Protein 4DP9 (pdb70)

Nearest PDB structures (foldseek):
  4dp9-assembly1_X  TM=1.010E+00  e=4.669E-21  Populus nigra
  4dp6-assembly1_X  TM=9.832E-01  e=2.148E-18  Populus nigra
  1tef-assembly2_B  TM=9.935E-01  e=8.839E-18  Spinacia oleracea
  1byo-assembly2_B  TM=9.862E-01  e=5.182E-17  Silene latifolia subsp. alba
  1byp-assembly1_A  TM=9.887E-01  e=9.344E-17  Silene latifolia subsp. alba

Solvent-accessible surface area: 5028 Å² total; per-residue (Å²): 66,88,0,46,0,0,16,128,119,40,56,61,31,4,60,52,43,127,23,68,5,59,62,52,71,116,0,24,0,76,2,17,24,41,71,60,0,0,0,11,4,48,134,129,46,26,19,113,83,31,69,20,89,172,13,22,13,49,87,144,72,73,10,97,52,133,40,68,62,45,104,12,52,1,71,72,130,26,97,2,30,3,27,0,29,77,31,83,86,75,42,0,67,10,70,0,37,2,108

Secondary structure (DSSP, 8-state):
-EEEES-TTS-S-EESSEEEE-TT-EEEEEE-SS--B--EE-TTSS-TT--GGGT---TT--B-STT-EEEEE--S-EEEEEE-GGGTTTT-EEEEEE-

Structure (mmCIF, N/CA/C/O backbone):
data_4DP9
#
_entry.id   4DP9
#
_cell.length_a   29.012
_cell.length_b   46.354
_cell.length_c   57.091
_cell.angle_alpha   90.00
_cell.angle_beta   90.00
_cell.angle_gamma   90.00
#
_symmetry.space_group_name_H-M   'P 21 21 21'
#
loop_
_entity.id
_entity.type
_entity.pdbx_description
1 polymer 'Plastocyanin A, chloroplastic'
2 non-polymer 'COPPER (II) ION'
3 water water
#
loop_
_atom_site.group_PDB
_atom_site.id
_atom_site.type_symbol
_atom_site.label_atom_id
_atom_site.label_alt_id
_atom_site.label_comp_id
_atom_site.label_asym_id
_atom_site.label_entity_id
_atom_site.label_seq_id
_atom_site.pdbx_PDB_ins_code
_atom_site.Cartn_x
_atom_site.Cartn_y
_atom_site.Cartn_z
_atom_site.occupancy
_atom_site.B_iso_or_equiv
_atom_site.auth_seq_id
_atom_site.auth_comp_id
_atom_site.auth_asym_id
_atom_site.auth_atom_id
_atom_site.pdbx_PDB_model_num
ATOM 1 N N . ILE A 1 1 ? 30.751 -3.622 1.808 1.00 9.96 1 ILE X N 1
ATOM 2 C CA . ILE A 1 1 ? 30.406 -2.394 1.093 1.00 9.46 1 ILE X CA 1
ATOM 3 C C . ILE A 1 1 ? 30.454 -1.303 2.119 1.00 8.02 1 ILE X C 1
ATOM 4 O O . ILE A 1 1 ? 29.853 -1.467 3.205 1.00 8.69 1 ILE X O 1
ATOM 9 N N . ASP A 1 2 ? 31.142 -0.198 1.774 1.00 7.77 2 ASP X N 1
ATOM 10 C CA . ASP A 1 2 ? 31.280 0.946 2.651 1.00 7.35 2 ASP X CA 1
ATOM 11 C C . ASP A 1 2 ? 30.162 1.933 2.314 1.00 6.54 2 ASP X C 1
ATOM 12 O O . ASP A 1 2 ? 29.877 2.217 1.153 1.00 7.17 2 ASP X O 1
ATOM 17 N N . VAL A 1 3 ? 29.527 2.478 3.364 1.00 5.48 3 VAL X N 1
ATOM 18 C CA . VAL A 1 3 ? 28.488 3.489 3.171 1.00 5.57 3 VAL X CA 1
ATOM 19 C C . VAL A 1 3 ? 28.843 4.693 4.029 1.00 5.80 3 VAL X C 1
ATOM 20 O O . VAL A 1 3 ? 28.987 4.540 5.259 1.00 7.34 3 VAL X O 1
ATOM 24 N N . LEU A 1 4 ? 29.004 5.860 3.404 1.00 5.34 4 LEU X N 1
ATOM 25 C CA . LEU A 1 4 ? 29.307 7.056 4.169 1.00 5.08 4 LEU X CA 1
ATOM 26 C C . LEU A 1 4 ? 28.051 7.598 4.835 1.00 4.92 4 LEU X C 1
ATOM 27 O O . LEU A 1 4 ? 26.997 7.659 4.191 1.00 5.52 4 LEU X O 1
ATOM 32 N N . LEU A 1 5 ? 28.211 8.040 6.094 1.00 5.03 5 LEU X N 1
ATOM 33 C CA . LEU A 1 5 ? 27.173 8.730 6.829 1.00 4.88 5 LEU X CA 1
ATOM 34 C C . LEU A 1 5 ? 27.516 10.218 6.731 1.00 4.94 5 LEU X C 1
ATOM 35 O O . LEU A 1 5 ? 28.389 10.725 7.433 1.00 5.02 5 LEU X O 1
ATOM 40 N N . GLY A 1 6 ? 26.761 10.887 5.855 1.00 5.21 6 GLY X N 1
ATOM 41 C CA . GLY A 1 6 ? 27.064 12.247 5.454 1.00 5.81 6 GLY X CA 1
ATOM 42 C C . GLY A 1 6 ? 27.965 12.230 4.205 1.00 5.26 6 GLY X C 1
ATOM 43 O O . GLY A 1 6 ? 28.913 11.429 4.144 1.00 6.16 6 GLY X O 1
ATOM 44 N N . ALA A 1 7 ? 27.628 13.049 3.214 1.00 5.05 7 ALA X N 1
ATOM 45 C CA . ALA A 1 7 ? 28.423 13.112 2.009 1.00 5.33 7 ALA X CA 1
ATOM 46 C C . ALA A 1 7 ? 29.625 14.012 2.197 1.00 5.21 7 ALA X C 1
ATOM 47 O O . ALA A 1 7 ? 29.691 14.815 3.138 1.00 5.74 7 ALA X O 1
ATOM 49 N N . ASP A 1 8 ? 30.562 13.922 1.247 1.00 5.23 8 ASP X N 1
ATOM 50 C CA . ASP A 1 8 ? 31.758 14.698 1.318 1.00 5.75 8 ASP X CA 1
ATOM 51 C C . ASP A 1 8 ? 31.560 16.211 1.118 1.00 6.52 8 ASP X C 1
ATOM 52 O O . ASP A 1 8 ? 32.453 16.998 1.286 1.00 8.40 8 ASP X O 1
ATOM 57 N N . ASP A 1 9 ? 30.360 16.602 0.720 1.00 5.81 9 ASP X N 1
ATOM 58 C CA . ASP A 1 9 ? 29.970 18.028 0.631 1.00 6.50 9 ASP X CA 1
ATOM 59 C C . ASP A 1 9 ? 29.117 18.449 1.830 1.00 7.50 9 ASP X C 1
ATOM 60 O O . ASP A 1 9 ? 28.597 19.578 1.822 1.00 8.77 9 ASP X O 1
ATOM 65 N N . GLY A 1 10 ? 29.022 17.599 2.867 1.00 6.58 10 GLY X N 1
ATOM 66 C CA . GLY A 1 10 ? 28.275 17.914 4.055 1.00 8.74 10 GLY X CA 1
ATOM 67 C C . GLY A 1 10 ? 26.806 17.513 3.975 1.00 8.31 10 GLY X C 1
ATOM 68 O O . GLY A 1 10 ? 26.118 17.657 5.004 1.00 10.86 10 GLY X O 1
ATOM 69 N N . SER A 1 11 ? 26.325 17.075 2.849 1.00 7.98 11 SER X N 1
ATOM 70 C CA . SER A 1 11 ? 24.901 16.708 2.680 1.00 9.02 11 SER X CA 1
ATOM 71 C C . SER A 1 11 ? 24.576 15.563 3.692 1.00 6.71 11 SER X C 1
ATOM 72 O O . SER A 1 11 ? 25.359 14.638 3.900 1.00 6.96 11 SER X O 1
ATOM 75 N N . LEU A 1 12 ? 23.346 15.619 4.225 1.00 7.46 12 LEU X N 1
ATOM 76 C CA . LEU A 1 12 ? 22.893 14.602 5.182 1.00 7.38 12 LEU X CA 1
ATOM 77 C C . LEU A 1 12 ? 22.292 13.445 4.392 1.00 7.07 12 LEU X C 1
ATOM 78 O O . LEU A 1 12 ? 21.098 13.317 4.139 1.00 8.49 12 LEU X O 1
ATOM 83 N N . ALA A 1 13 ? 23.181 12.530 3.960 1.00 6.23 13 ALA X N 1
ATOM 84 C CA . ALA A 1 13 ? 22.857 11.456 3.052 1.00 5.95 13 ALA X CA 1
ATOM 85 C C . ALA A 1 13 ? 23.718 10.262 3.379 1.00 5.14 13 ALA X C 1
ATOM 86 O O . ALA A 1 13 ? 24.862 10.419 3.807 1.00 5.58 13 ALA X O 1
ATOM 88 N N . PHE A 1 14 ? 23.160 9.065 3.147 1.00 4.64 14 PHE X N 1
ATOM 89 C CA . PHE A 1 14 ? 23.943 7.858 3.030 1.00 4.73 14 PHE X CA 1
ATOM 90 C C . PHE A 1 14 ? 24.527 7.800 1.611 1.00 4.56 14 PHE X C 1
ATOM 91 O O . PHE A 1 14 ? 23.817 8.031 0.640 1.00 5.47 14 PHE X O 1
ATOM 99 N N . VAL A 1 15 ? 25.825 7.450 1.503 1.00 4.78 15 VAL X N 1
ATOM 100 C CA . VAL A 1 15 ? 26.451 7.354 0.172 1.00 4.91 15 VAL X CA 1
ATOM 101 C C . VAL A 1 15 ? 27.130 6.029 0.023 1.00 4.91 15 VAL X C 1
ATOM 102 O O . VAL A 1 15 ? 28.168 5.822 0.662 1.00 5.42 15 VAL X O 1
ATOM 106 N N . PRO A 1 16 ? 26.645 5.095 -0.775 1.00 5.44 16 PRO X N 1
ATOM 107 C CA . PRO A 1 16 ? 25.371 5.177 -1.546 1.00 5.62 16 PRO X CA 1
ATOM 108 C C . PRO A 1 16 ? 24.177 4.927 -0.616 1.00 5.02 16 PRO X C 1
ATOM 109 O O . PRO A 1 16 ? 24.307 4.398 0.487 1.00 5.94 16 PRO X O 1
ATOM 113 N N . SER A 1 17 ? 23.024 5.345 -1.121 1.00 5.18 17 SER X N 1
ATOM 114 C CA . SER A 1 17 ? 21.793 5.199 -0.334 1.00 5.06 17 SER X CA 1
ATOM 115 C C . SER A 1 17 ? 20.954 4.002 -0.777 1.00 5.27 17 SER X C 1
ATOM 116 O O . SER A 1 17 ? 20.219 3.456 0.055 1.00 5.96 17 SER X O 1
ATOM 119 N N . GLU A 1 18 ? 21.047 3.604 -2.066 1.00 5.88 18 GLU X N 1
ATOM 120 C CA . GLU A 1 18 ? 20.388 2.426 -2.594 1.00 6.12 18 GLU X CA 1
ATOM 121 C C . GLU A 1 18 ? 21.466 1.516 -3.125 1.00 6.08 18 GLU X C 1
ATOM 122 O O . GLU A 1 18 ? 22.313 1.937 -3.929 1.00 7.03 18 GLU X O 1
ATOM 128 N N . PHE A 1 19 ? 21.446 0.256 -2.709 1.00 5.92 19 PHE X N 1
ATOM 129 C CA . PHE A 1 19 ? 22.432 -0.709 -3.150 1.00 5.59 19 PHE X CA 1
ATOM 130 C C . PHE A 1 19 ? 21.909 -2.113 -2.897 1.00 5.70 19 PHE X C 1
ATOM 131 O O . PHE A 1 19 ? 20.955 -2.296 -2.126 1.00 6.37 19 PHE X O 1
ATOM 139 N N . SER A 1 20 ? 22.550 -3.079 -3.562 1.00 5.89 20 SER X N 1
ATOM 140 C CA . SER A 1 20 ? 22.218 -4.486 -3.397 1.00 6.18 20 SER X CA 1
ATOM 141 C C A SER A 1 20 ? 23.467 -5.232 -2.954 0.64 5.97 20 SER X C 1
ATOM 142 C C B SER A 1 20 ? 23.453 -5.187 -2.859 0.35 8.03 20 SER X C 1
ATOM 143 O O A SER A 1 20 ? 24.578 -4.903 -3.351 0.64 6.49 20 SER X O 1
ATOM 144 O O B SER A 1 20 ? 24.571 -4.859 -3.259 0.35 11.23 20 SER X O 1
ATOM 147 N N A ILE A 1 21 ? 23.212 -6.254 -2.136 0.78 6.04 21 ILE X N 1
ATOM 148 N N B ILE A 1 21 ? 23.212 -6.238 -2.071 0.22 6.18 21 ILE X N 1
ATOM 149 C CA A ILE A 1 21 ? 24.249 -7.113 -1.582 0.78 5.83 21 ILE X CA 1
ATOM 150 C CA B ILE A 1 21 ? 24.251 -7.089 -1.545 0.22 7.21 21 ILE X CA 1
ATOM 151 C C A ILE A 1 21 ? 23.757 -8.570 -1.602 0.78 5.60 21 ILE X C 1
ATOM 152 C C B ILE A 1 21 ? 23.812 -8.547 -1.557 0.22 7.38 21 ILE X C 1
ATOM 153 O O A ILE A 1 21 ? 22.612 -8.861 -1.892 0.78 6.62 21 ILE X O 1
ATOM 154 O O B ILE A 1 21 ? 22.647 -8.839 -1.844 0.22 5.93 21 ILE X O 1
ATOM 163 N N A SER A 1 22 ? 24.699 -9.478 -1.329 0.61 4.83 22 SER X N 1
ATOM 164 N N B SER A 1 22 ? 24.745 -9.446 -1.252 0.39 9.51 22 SER X N 1
ATOM 165 C CA A SER A 1 22 ? 24.392 -10.884 -1.144 0.61 5.77 22 SER X CA 1
ATOM 166 C CA B SER A 1 22 ? 24.413 -10.868 -1.073 0.39 10.07 22 SER X CA 1
ATOM 167 C C A SER A 1 22 ? 24.393 -11.194 0.366 0.61 5.67 22 SER X C 1
ATOM 168 C C B SER A 1 22 ? 24.377 -11.218 0.432 0.39 7.53 22 SER X C 1
ATOM 169 O O A SER A 1 22 ? 24.948 -10.508 1.157 0.61 6.54 22 SER X O 1
ATOM 170 O O B SER A 1 22 ? 24.896 -10.528 1.265 0.39 8.55 22 SER X O 1
ATOM 175 N N A PRO A 1 23 ? 23.777 -12.365 0.691 0.57 5.69 23 PRO X N 1
ATOM 176 N N B PRO A 1 23 ? 23.726 -12.292 0.818 0.43 8.22 23 PRO X N 1
ATOM 177 C CA A PRO A 1 23 ? 23.809 -12.743 2.137 0.57 7.15 23 PRO X CA 1
ATOM 178 C CA B PRO A 1 23 ? 23.732 -12.719 2.228 0.43 8.00 23 PRO X CA 1
ATOM 179 C C A PRO A 1 23 ? 25.186 -12.792 2.749 0.57 9.13 23 PRO X C 1
ATOM 180 C C B PRO A 1 23 ? 25.109 -12.847 2.824 0.43 8.33 23 PRO X C 1
ATOM 181 O O A PRO A 1 23 ? 26.111 -13.353 2.110 0.57 9.61 23 PRO X O 1
ATOM 182 O O B PRO A 1 23 ? 25.993 -13.481 2.206 0.43 6.23 23 PRO X O 1
ATOM 189 N N . GLY A 1 24 ? 25.274 -12.295 4.022 1.00 9.50 24 GLY X N 1
ATOM 190 C CA . GLY A 1 24 ? 26.505 -12.318 4.839 1.00 10.72 24 GLY X CA 1
ATOM 191 C C . GLY A 1 24 ? 27.476 -11.255 4.408 1.00 10.64 24 GLY X C 1
ATOM 192 O O . GLY A 1 24 ? 28.522 -11.171 5.094 1.00 12.76 24 GLY X O 1
ATOM 193 N N A GLU A 1 25 ? 27.327 -10.507 3.266 0.65 11.14 25 GLU X N 1
ATOM 194 N N B GLU A 1 25 ? 27.023 -10.438 3.413 0.35 10.46 25 GLU X N 1
ATOM 195 C CA A GLU A 1 25 ? 28.216 -9.376 2.849 0.65 10.45 25 GLU X CA 1
ATOM 196 C CA B GLU A 1 25 ? 27.915 -9.432 2.897 0.35 11.09 25 GLU X CA 1
ATOM 197 C C A GLU A 1 25 ? 28.188 -8.233 3.860 0.65 8.81 25 GLU X C 1
ATOM 198 C C B GLU A 1 25 ? 27.871 -8.357 3.968 0.35 10.70 25 GLU X C 1
ATOM 199 O O A GLU A 1 25 ? 27.127 -7.638 4.128 0.65 14.60 25 GLU X O 1
ATOM 200 O O B GLU A 1 25 ? 26.770 -7.957 4.361 0.35 13.92 25 GLU X O 1
ATOM 211 N N A LYS A 1 26 ? 29.382 -7.872 4.391 0.52 7.30 26 LYS X N 1
ATOM 212 N N B LYS A 1 26 ? 29.027 -7.904 4.448 0.48 7.63 26 LYS X N 1
ATOM 213 C CA A LYS A 1 26 ? 29.502 -6.831 5.354 0.52 7.64 26 LYS X CA 1
ATOM 214 C CA B LYS A 1 26 ? 29.012 -6.872 5.458 0.48 10.50 26 LYS X CA 1
ATOM 215 C C A LYS A 1 26 ? 28.948 -5.462 4.709 0.52 6.52 26 LYS X C 1
ATOM 216 C C B LYS A 1 26 ? 28.840 -5.503 4.806 0.48 9.01 26 LYS X C 1
ATOM 217 O O A LYS A 1 26 ? 29.203 -5.138 3.527 0.52 7.39 26 LYS X O 1
ATOM 218 O O B LYS A 1 26 ? 29.354 -5.139 3.787 0.48 8.66 26 LYS X O 1
ATOM 229 N N . ILE A 1 27 ? 28.198 -4.676 5.594 1.00 7.70 27 ILE X N 1
ATOM 230 C CA . ILE A 1 27 ? 27.961 -3.267 5.347 1.00 5.94 27 ILE X CA 1
ATOM 231 C C . ILE A 1 27 ? 28.642 -2.518 6.465 1.00 5.31 27 ILE X C 1
ATOM 232 O O . ILE A 1 27 ? 28.379 -2.784 7.651 1.00 6.84 27 ILE X O 1
ATOM 237 N N . VAL A 1 28 ? 29.531 -1.596 6.112 1.00 5.36 28 VAL X N 1
ATOM 238 C CA . VAL A 1 28 ? 30.188 -0.773 7.124 1.00 5.49 28 VAL X CA 1
ATOM 239 C C . VAL A 1 28 ? 29.691 0.678 6.926 1.00 4.73 28 VAL X C 1
ATOM 240 O O . VAL A 1 28 ? 30.057 1.317 5.917 1.00 5.84 28 VAL X O 1
ATOM 244 N N . PHE A 1 29 ? 28.855 1.136 7.844 1.00 5.00 29 PHE X N 1
ATOM 245 C CA . PHE A 1 29 ? 28.368 2.498 7.820 1.00 5.64 29 PHE X CA 1
ATOM 246 C C . PHE A 1 29 ? 29.365 3.363 8.583 1.00 6.11 29 PHE X C 1
ATOM 247 O O . PHE A 1 29 ? 29.651 3.064 9.783 1.00 7.13 29 PHE X O 1
ATOM 255 N N . LYS A 1 30 ? 29.922 4.393 7.940 1.00 6.26 30 LYS X N 1
ATOM 256 C CA . LYS A 1 30 ? 31.051 5.113 8.506 1.00 6.33 30 LYS X CA 1
ATOM 257 C C . LYS A 1 30 ? 30.713 6.579 8.646 1.00 5.37 30 LYS X C 1
ATOM 258 O O . LYS A 1 30 ? 30.411 7.286 7.660 1.00 5.54 30 LYS X O 1
ATOM 269 N N . ASN A 1 31 ? 30.844 7.119 9.891 1.00 5.87 31 ASN X N 1
ATOM 270 C CA . ASN A 1 31 ? 30.619 8.560 10.095 1.00 5.92 31 ASN X CA 1
ATOM 271 C C . ASN A 1 31 ? 31.561 9.371 9.261 1.00 5.41 31 ASN X C 1
ATOM 272 O O . ASN A 1 31 ? 32.779 9.224 9.403 1.00 6.69 31 ASN X O 1
ATOM 277 N N . ASN A 1 32 ? 31.029 10.271 8.452 1.00 6.04 32 ASN X N 1
ATOM 278 C CA . ASN A 1 32 ? 31.784 11.080 7.531 1.00 5.86 32 ASN X CA 1
ATOM 279 C C . ASN A 1 32 ? 31.631 12.561 7.794 1.00 7.29 32 ASN X C 1
ATOM 280 O O . ASN A 1 32 ? 32.626 13.285 7.972 1.00 9.47 32 ASN X O 1
ATOM 285 N N . ALA A 1 33 ? 30.397 13.049 7.742 1.00 6.46 33 ALA X N 1
ATOM 286 C CA . ALA A 1 33 ? 30.177 14.505 7.896 1.00 6.71 33 ALA X CA 1
ATOM 287 C C . ALA A 1 33 ? 28.812 14.717 8.513 1.00 6.70 33 ALA X C 1
ATOM 288 O O . ALA A 1 33 ? 27.886 13.949 8.151 1.00 6.46 33 ALA X O 1
ATOM 290 N N . GLY A 1 34 ? 28.674 15.732 9.354 1.00 7.26 34 GLY X N 1
ATOM 291 C CA . GLY A 1 34 ? 27.364 16.033 9.861 1.00 7.94 34 GLY X CA 1
ATOM 292 C C . GLY A 1 34 ? 26.907 15.132 10.999 1.00 7.60 34 GLY X C 1
ATOM 293 O O . GLY A 1 34 ? 25.697 15.131 11.339 1.00 8.40 34 GLY X O 1
ATOM 294 N N . PHE A 1 35 ? 27.738 14.311 11.542 1.00 7.25 35 PHE X N 1
ATOM 295 C CA . PHE A 1 35 ? 27.495 13.481 12.708 1.00 7.68 35 PHE X CA 1
ATOM 296 C C . PHE A 1 35 ? 27.177 14.309 13.948 1.00 7.65 35 PHE X C 1
ATOM 297 O O . PHE A 1 35 ? 27.487 15.529 13.945 1.00 8.65 35 PHE X O 1
ATOM 305 N N . PRO A 1 36 ? 26.575 13.769 14.997 1.00 8.04 36 PRO X N 1
ATOM 306 C CA . PRO A 1 36 ? 26.178 12.380 15.137 1.00 7.86 36 PRO X CA 1
ATOM 307 C C . PRO A 1 36 ? 25.171 11.890 14.077 1.00 6.72 36 PRO X C 1
ATOM 308 O O . PRO A 1 36 ? 24.329 12.623 13.574 1.00 8.19 36 PRO X O 1
ATOM 312 N N . HIS A 1 37 ? 25.281 10.602 13.788 1.00 5.76 37 HIS X N 1
ATOM 313 C CA . HIS A 1 37 ? 24.329 9.855 12.946 1.00 5.19 37 HIS X CA 1
ATOM 314 C C . HIS A 1 37 ? 24.043 8.526 13.607 1.00 4.85 37 HIS X C 1
ATOM 315 O O . HIS A 1 37 ? 24.789 8.037 14.459 1.00 5.78 37 HIS X O 1
ATOM 322 N N . ASN A 1 38 ? 22.980 7.857 13.114 1.00 4.80 38 ASN X N 1
ATOM 323 C CA . ASN A 1 38 ? 22.808 6.450 13.391 1.00 4.89 38 ASN X CA 1
ATOM 324 C C . ASN A 1 38 ? 22.245 5.803 12.127 1.00 4.59 38 ASN X C 1
ATOM 325 O O . ASN A 1 38 ? 22.022 6.441 11.102 1.00 4.79 38 ASN X O 1
ATOM 330 N N . ILE A 1 39 ? 22.050 4.493 12.259 1.00 4.80 39 ILE X N 1
ATOM 331 C CA . ILE A 1 39 ? 21.453 3.717 11.160 1.00 4.89 39 ILE X CA 1
ATOM 332 C C . ILE A 1 39 ? 20.454 2.789 11.822 1.00 5.27 39 ILE X C 1
ATOM 333 O O . ILE A 1 39 ? 20.791 1.925 12.672 1.00 5.43 39 ILE X O 1
ATOM 342 N N . VAL A 1 40 ? 19.179 3.001 11.455 1.00 4.99 40 VAL X N 1
ATOM 343 C CA . VAL A 1 40 ? 18.043 2.309 12.046 1.00 5.34 40 VAL X CA 1
ATOM 344 C C . VAL A 1 40 ? 17.308 1.637 10.891 1.00 4.71 40 VAL X C 1
ATOM 345 O O . VAL A 1 40 ? 16.896 2.312 9.923 1.00 5.49 40 VAL X O 1
ATOM 349 N N . PHE A 1 41 ? 17.106 0.311 10.967 1.00 5.28 41 PHE X N 1
ATOM 350 C CA . PHE A 1 41 ? 16.266 -0.365 10.014 1.00 5.78 41 PHE X CA 1
ATOM 351 C C . PHE A 1 41 ? 14.826 -0.184 10.423 1.00 6.35 41 PHE X C 1
ATOM 352 O O . PHE A 1 41 ? 14.475 -0.368 11.60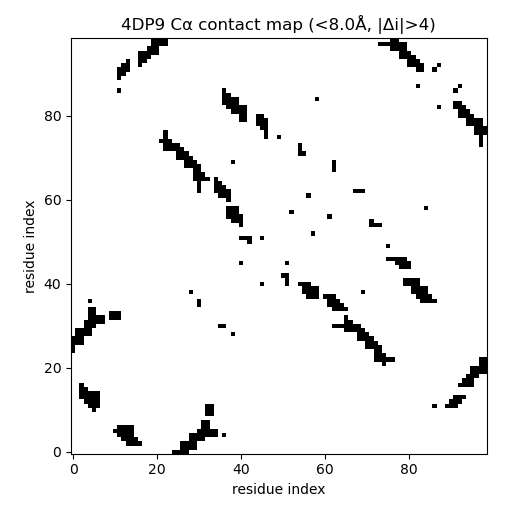1 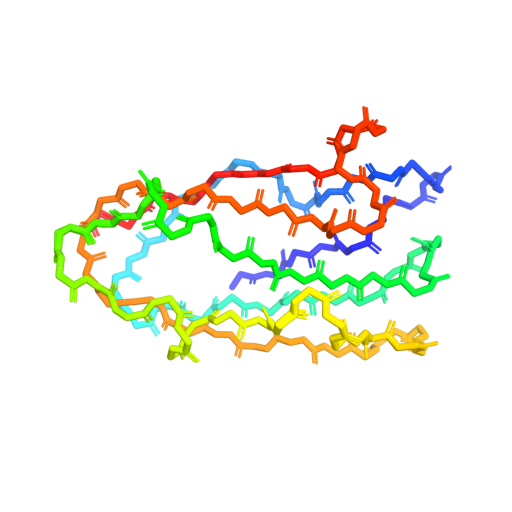1.00 8.06 41 PHE X O 1
ATOM 360 N N . ASP A 1 42 ? 13.947 0.157 9.486 1.00 5.83 42 ASP X N 1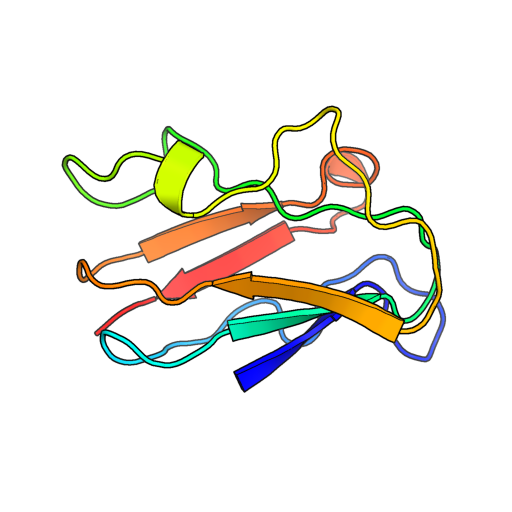
ATOM 361 C CA . ASP A 1 42 ? 12.546 0.320 9.767 1.00 6.41 42 ASP X CA 1
ATOM 362 C C . ASP A 1 42 ? 11.896 -1.056 9.953 1.00 6.29 42 ASP X C 1
ATOM 363 O O . ASP A 1 42 ? 11.849 -1.888 9.035 1.00 6.78 42 ASP X O 1
ATOM 368 N N . GLU A 1 43 ? 11.437 -1.329 11.188 1.00 6.69 43 GLU X N 1
ATOM 369 C CA . GLU A 1 43 ? 10.933 -2.631 11.568 1.00 6.97 43 GLU X CA 1
ATOM 370 C C . GLU A 1 43 ? 9.747 -3.059 10.706 1.00 6.27 43 GLU X C 1
ATOM 371 O O . GLU A 1 43 ? 9.445 -4.254 10.655 1.00 7.82 43 GLU X O 1
ATOM 377 N N . ASP A 1 44 ? 9.077 -2.097 10.039 1.00 6.54 44 ASP X N 1
ATOM 378 C CA . ASP A 1 44 ? 7.922 -2.439 9.174 1.00 6.47 44 ASP X CA 1
ATOM 379 C C . ASP A 1 44 ? 8.286 -2.584 7.713 1.00 6.85 44 ASP X C 1
ATOM 380 O O . ASP A 1 44 ? 7.420 -2.811 6.883 1.00 7.99 44 ASP X O 1
ATOM 385 N N A SER A 1 45 ? 9.586 -2.483 7.403 0.34 6.54 45 SER X N 1
ATOM 386 N N B SER A 1 45 ? 9.590 -2.374 7.364 0.66 6.45 45 SER X N 1
ATOM 387 C CA A SER A 1 45 ? 9.946 -2.463 6.001 0.34 6.98 45 SER X CA 1
ATOM 388 C CA B SER A 1 45 ? 10.065 -2.420 5.966 0.66 6.17 45 SER X CA 1
ATOM 389 C C A SER A 1 45 ? 11.233 -3.280 5.764 0.34 5.93 45 SER X C 1
ATOM 390 C C B SER A 1 45 ? 11.348 -3.225 5.877 0.66 6.31 45 SER X C 1
ATOM 391 O O A SER A 1 45 ? 12.086 -2.909 4.934 0.34 4.69 45 SER X O 1
ATOM 392 O O B SER A 1 45 ? 12.300 -2.776 5.238 0.66 5.37 45 SER X O 1
ATOM 397 N N . ILE A 1 46 ? 11.349 -4.392 6.504 1.00 6.32 46 ILE X N 1
ATOM 398 C CA . ILE A 1 46 ? 12.413 -5.364 6.351 1.00 5.71 46 ILE X CA 1
ATOM 399 C C . ILE A 1 46 ? 11.746 -6.701 6.128 1.00 6.02 46 ILE X C 1
ATOM 400 O O . ILE A 1 46 ? 10.532 -6.853 6.369 1.00 7.35 46 ILE X O 1
ATOM 405 N N A PRO A 1 47 ? 12.547 -7.722 5.731 0.57 5.17 47 PRO X N 1
ATOM 406 N N B PRO A 1 47 ? 12.479 -7.715 5.704 0.43 6.25 47 PRO X N 1
ATOM 407 C CA A PRO A 1 47 ? 12.001 -9.048 5.350 0.57 6.72 47 PRO X CA 1
ATOM 408 C CA B PRO A 1 47 ? 11.866 -8.991 5.347 0.43 7.00 47 PRO X CA 1
ATOM 409 C C A PRO A 1 47 ? 11.345 -9.863 6.434 0.57 7.62 47 PRO X C 1
ATOM 410 C C B PRO A 1 47 ? 11.245 -9.726 6.482 0.43 9.14 47 PRO X C 1
ATOM 411 O O A PRO A 1 47 ? 11.541 -9.666 7.676 0.57 7.58 47 PRO X O 1
ATOM 412 O O B PRO A 1 47 ? 11.547 -9.502 7.675 0.43 7.96 47 PRO X O 1
ATOM 419 N N A SER A 1 48 ? 10.534 -10.805 5.972 0.67 11.46 48 SER X N 1
ATOM 420 N N B SER A 1 48 ? 10.419 -10.689 6.058 0.33 13.35 48 SER X N 1
ATOM 421 C CA A SER A 1 48 ? 9.625 -11.544 6.851 0.67 10.69 48 SER X CA 1
ATOM 422 C CA B SER A 1 48 ? 9.610 -11.381 7.025 0.33 13.39 48 SER X CA 1
ATOM 423 C C A SER A 1 48 ? 10.413 -12.204 7.985 0.67 6.52 48 SER X C 1
ATOM 424 C C B SER A 1 48 ? 10.396 -12.169 8.006 0.33 12.08 48 SER X C 1
ATOM 425 O O A SER A 1 48 ? 11.371 -12.934 7.795 0.67 7.14 48 SER X O 1
ATOM 426 O O B SER A 1 48 ? 11.319 -12.891 7.725 0.33 15.10 48 SER X O 1
ATOM 431 N N A GLY A 1 49 ? 10.009 -11.856 9.252 0.88 8.20 49 GLY X N 1
ATOM 432 N N B GLY A 1 49 ? 10.004 -11.881 9.251 0.12 11.73 49 GLY X N 1
ATOM 433 C CA A GLY A 1 49 ? 10.552 -12.513 10.392 0.88 7.37 49 GLY X CA 1
ATOM 434 C CA B GLY A 1 49 ? 10.570 -12.535 10.412 0.12 8.84 49 GLY X CA 1
ATOM 435 C C A GLY A 1 49 ? 11.859 -11.978 10.906 0.88 6.31 49 GLY X C 1
ATOM 436 C C B GLY A 1 49 ? 11.868 -11.953 10.937 0.12 6.88 49 GLY X C 1
ATOM 437 O O A GLY A 1 49 ? 12.382 -12.478 11.923 0.88 7.78 49 GLY X O 1
ATOM 438 O O B GLY A 1 49 ? 12.387 -12.456 11.958 0.12 6.44 49 GLY X O 1
ATOM 439 N N . VAL A 1 50 ? 12.487 -10.994 10.213 1.00 5.98 50 VAL X N 1
ATOM 440 C CA . VAL A 1 50 ? 13.773 -10.476 10.638 1.00 5.13 50 VAL X CA 1
ATOM 441 C C . VAL A 1 50 ? 13.604 -9.635 11.917 1.00 5.39 50 VAL X C 1
ATOM 442 O O . VAL A 1 50 ? 12.716 -8.807 12.032 1.00 6.38 50 VAL X O 1
ATOM 446 N N . ASP A 1 51 ? 14.524 -9.823 12.874 1.00 5.84 51 ASP X N 1
ATOM 447 C CA . ASP A 1 51 ? 14.595 -9.034 14.104 1.00 5.71 51 ASP X CA 1
ATOM 448 C C . ASP A 1 51 ? 15.397 -7.776 13.826 1.00 5.77 51 ASP X C 1
ATOM 449 O O . ASP A 1 51 ? 16.625 -7.826 13.658 1.00 6.26 51 ASP X O 1
ATOM 454 N N . ALA A 1 52 ? 14.719 -6.636 13.756 1.00 5.87 52 ALA X N 1
ATOM 455 C CA . ALA A 1 52 ? 15.430 -5.391 13.506 1.00 6.18 52 ALA X CA 1
ATOM 456 C C . ALA A 1 52 ? 16.529 -5.160 14.518 1.00 7.13 52 ALA X C 1
ATOM 457 O O . ALA A 1 52 ? 17.538 -4.524 14.183 1.00 8.03 52 ALA X O 1
ATOM 459 N N . SER A 1 53 ? 16.405 -5.649 15.771 1.00 7.78 53 SER X N 1
ATOM 460 C CA . SER A 1 53 ? 17.455 -5.380 16.798 1.00 9.20 53 SER X CA 1
ATOM 461 C C . SER A 1 53 ? 18.724 -6.146 16.514 1.00 8.31 53 SER X C 1
ATOM 462 O O . SER A 1 53 ? 19.787 -5.762 17.066 1.00 10.97 53 SER X O 1
ATOM 465 N N . LYS A 1 54 ? 18.692 -7.168 15.697 1.00 7.60 54 LYS X N 1
ATOM 466 C CA . LYS A 1 54 ? 19.919 -7.885 15.362 1.00 8.19 54 LYS X CA 1
ATOM 467 C C . LYS A 1 54 ? 20.763 -7.084 14.402 1.00 6.59 54 LYS X C 1
ATOM 468 O O . LYS A 1 54 ? 21.967 -7.398 14.276 1.00 8.06 54 LYS X O 1
ATOM 475 N N . ILE A 1 55 ? 20.157 -6.116 13.677 1.00 5.80 55 ILE X N 1
ATOM 476 C CA . ILE A 1 55 ? 20.790 -5.493 12.525 1.00 5.47 55 ILE X CA 1
ATOM 477 C C . ILE A 1 55 ? 20.856 -3.975 12.611 1.00 5.31 55 ILE X C 1
ATOM 478 O O . ILE A 1 55 ? 21.427 -3.344 11.724 1.00 6.35 55 ILE X O 1
ATOM 483 N N . SER A 1 56 ? 20.279 -3.377 13.693 1.00 5.55 56 SER X N 1
ATOM 484 C CA . SER A 1 56 ? 20.060 -1.949 13.741 1.00 5.49 56 SER X CA 1
ATOM 485 C C . SER A 1 56 ? 20.674 -1.327 14.952 1.00 5.20 56 SER X C 1
ATOM 486 O O . SER A 1 56 ? 20.746 -1.975 16.036 1.00 5.77 56 SER X O 1
ATOM 491 N N . MET A 1 57 ? 21.010 -0.050 14.856 1.00 5.36 57 MET X N 1
ATOM 492 C CA . MET A 1 57 ? 21.146 0.772 16.043 1.00 5.63 57 MET X CA 1
ATOM 493 C C . MET A 1 57 ? 19.752 1.100 16.574 1.00 5.95 57 MET X C 1
ATOM 494 O O . MET A 1 57 ? 18.788 1.094 15.807 1.00 6.46 57 MET X O 1
ATOM 499 N N A SER A 1 58 ? 19.654 1.404 17.857 0.75 6.45 58 SER X N 1
ATOM 500 N N B SER A 1 58 ? 19.687 1.398 17.876 0.25 5.89 58 SER X N 1
ATOM 501 C CA A SER A 1 58 ? 18.392 1.959 18.315 0.75 6.74 58 SER X CA 1
ATOM 502 C CA B SER A 1 58 ? 18.483 2.036 18.441 0.25 7.58 58 SER X CA 1
ATOM 503 C C A SER A 1 58 ? 18.334 3.419 17.833 0.75 5.78 58 SER X C 1
ATOM 504 C C B SER A 1 58 ? 18.421 3.498 18.053 0.25 6.98 58 SER X C 1
ATOM 505 O O A SER A 1 58 ? 19.362 4.027 17.512 0.75 5.59 58 SER X O 1
ATOM 506 O O B SER A 1 58 ? 19.494 4.149 17.898 0.25 7.73 58 SER X O 1
ATOM 511 N N . GLU A 1 59 ? 17.187 4.032 17.909 1.00 7.02 59 GLU X N 1
ATOM 512 C CA A GLU A 1 59 ? 17.059 5.446 17.557 0.50 7.41 59 GLU X CA 1
ATOM 513 C CA B GLU A 1 59 ? 17.082 5.437 17.529 0.50 7.54 59 GLU X CA 1
ATOM 514 C C . GLU A 1 59 ? 17.822 6.345 18.533 1.00 6.71 59 GLU X C 1
ATOM 515 O O . GLU A 1 59 ? 18.238 7.436 18.151 1.00 7.85 59 GLU X O 1
ATOM 526 N N . GLU A 1 60 ? 18.005 5.889 19.799 1.00 6.52 60 GLU X N 1
ATOM 527 C CA A GLU A 1 60 ? 18.729 6.667 20.804 0.50 7.10 60 GLU X CA 1
ATOM 528 C CA B GLU A 1 60 ? 18.743 6.690 20.784 0.50 7.14 60 GLU X CA 1
ATOM 529 C C . GLU A 1 60 ? 20.222 6.487 20.709 1.00 6.90 60 GLU X C 1
ATOM 530 O O . GLU A 1 60 ? 20.957 7.331 21.224 1.00 7.99 60 GLU X O 1
ATOM 541 N N . ASP A 1 61 ? 20.682 5.404 20.124 1.00 6.59 61 ASP X N 1
ATOM 542 C CA . ASP A 1 61 ? 22.117 5.160 19.943 1.00 6.52 61 ASP X CA 1
ATOM 543 C C . ASP A 1 61 ? 22.645 6.165 18.905 1.00 5.87 61 ASP X C 1
ATOM 544 O O . ASP A 1 61 ? 21.962 6.474 17.896 1.00 6.86 61 ASP X O 1
ATOM 549 N N . LEU A 1 62 ? 23.878 6.605 19.097 1.00 6.35 62 LEU X N 1
ATOM 550 C CA . LEU A 1 62 ? 24.517 7.465 18.111 1.00 5.77 62 LEU X CA 1
ATOM 551 C C . LEU A 1 62 ? 25.943 7.056 17.890 1.00 5.62 62 LEU X C 1
ATOM 552 O O . LEU A 1 62 ? 26.633 6.611 18.820 1.00 7.70 62 LEU X O 1
ATOM 557 N N . LEU A 1 63 ? 26.405 7.309 16.650 1.00 5.63 63 LEU X N 1
ATOM 558 C CA . LEU A 1 63 ? 27.827 7.332 16.341 1.00 5.42 63 LEU X CA 1
ATOM 559 C C . LEU A 1 63 ? 28.236 8.768 16.436 1.00 6.27 63 LEU X C 1
ATOM 560 O O . LEU A 1 63 ? 27.699 9.643 15.734 1.00 6.84 63 LEU X O 1
ATOM 565 N N A ASN A 1 64 ? 29.175 9.077 17.363 0.55 9.47 64 ASN X N 1
ATOM 566 N N B ASN A 1 64 ? 29.055 9.148 17.454 0.45 7.05 64 ASN X N 1
ATOM 567 C CA A ASN A 1 64 ? 29.493 10.453 17.719 0.55 13.73 64 ASN X CA 1
ATOM 568 C CA B ASN A 1 64 ? 29.431 10.555 17.729 0.45 9.67 64 ASN X CA 1
ATOM 569 C C A ASN A 1 64 ? 30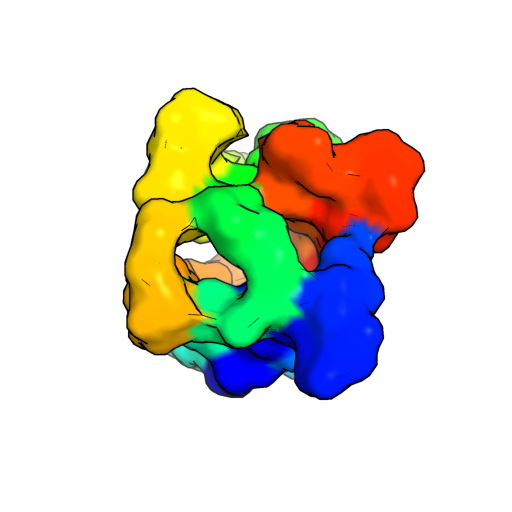.803 10.983 17.095 0.55 13.53 64 ASN X C 1
ATOM 570 C C B ASN A 1 64 ? 30.807 10.957 17.171 0.45 7.54 64 ASN X C 1
ATOM 571 O O A ASN A 1 64 ? 31.081 12.184 17.224 0.55 16.79 64 ASN X O 1
ATOM 572 O O B ASN A 1 64 ? 31.108 12.148 17.272 0.45 5.49 64 ASN X O 1
ATOM 581 N N A ALA A 1 65 ? 31.673 10.129 16.525 0.58 11.92 65 ALA X N 1
ATOM 582 N N B ALA A 1 65 ? 31.603 10.154 16.486 0.42 9.56 65 ALA X N 1
ATOM 583 C CA A ALA A 1 65 ? 33.044 10.519 16.114 0.58 8.69 65 ALA X CA 1
ATOM 584 C CA B ALA A 1 65 ? 32.755 10.858 15.932 0.42 10.62 65 ALA X CA 1
ATOM 585 C C A ALA A 1 65 ? 33.201 10.344 14.658 0.58 8.39 65 ALA X C 1
ATOM 586 C C B ALA A 1 65 ? 33.146 10.370 14.577 0.42 8.98 65 ALA X C 1
ATOM 587 O O A ALA A 1 65 ? 32.685 9.366 14.116 0.58 8.15 65 ALA X O 1
ATOM 588 O O B ALA A 1 65 ? 32.780 9.316 14.132 0.42 6.41 65 ALA X O 1
ATOM 591 N N . LYS A 1 66 ? 33.890 11.273 13.999 1.00 9.03 66 LYS X N 1
ATOM 592 C CA . LYS A 1 66 ? 34.271 11.019 12.626 1.00 8.27 66 LYS X CA 1
ATOM 593 C C . LYS A 1 66 ? 35.020 9.700 12.526 1.00 7.51 66 LYS X C 1
ATOM 594 O O . LYS A 1 66 ? 35.927 9.466 13.324 1.00 9.47 66 LYS X O 1
ATOM 600 N N . GLY A 1 67 ? 34.640 8.852 11.569 1.00 6.90 67 GLY X N 1
ATOM 601 C CA . GLY A 1 67 ? 35.291 7.571 11.370 1.00 7.52 67 GLY X CA 1
ATOM 602 C C . GLY A 1 67 ? 34.737 6.413 12.154 1.00 7.46 67 GLY X C 1
ATOM 603 O O . GLY A 1 67 ? 35.064 5.264 11.882 1.00 9.08 67 GLY X O 1
ATOM 604 N N . GLU A 1 68 ? 33.868 6.737 13.137 1.00 7.11 68 GLU X N 1
ATOM 605 C CA . GLU A 1 68 ? 33.197 5.656 13.887 1.00 6.58 68 GLU X CA 1
ATOM 606 C C . GLU A 1 68 ? 32.291 4.906 12.947 1.00 6.02 68 GLU X C 1
ATOM 607 O O . GLU A 1 68 ? 31.680 5.509 12.056 1.00 6.45 68 GLU X O 1
ATOM 617 N N . THR A 1 69 ? 32.152 3.581 13.168 1.00 5.71 69 THR X N 1
ATOM 618 C CA . THR A 1 69 ? 31.339 2.786 12.271 1.00 5.28 69 THR X CA 1
ATOM 619 C C . THR A 1 69 ? 30.318 1.967 13.034 1.00 5.22 69 THR X C 1
ATOM 620 O O . THR A 1 69 ? 30.420 1.668 14.232 1.00 6.05 69 THR X O 1
ATOM 624 N N . PHE A 1 70 ? 29.320 1.544 12.232 1.00 5.41 70 PHE X N 1
ATOM 625 C CA . PHE A 1 70 ? 28.389 0.502 12.615 1.00 4.79 70 PHE X CA 1
ATOM 626 C C . PHE A 1 70 ? 28.418 -0.525 11.501 1.00 4.82 70 PHE X C 1
ATOM 627 O O . PHE A 1 70 ? 28.178 -0.189 10.338 1.00 5.63 70 PHE X O 1
ATOM 635 N N . GLU A 1 71 ? 28.799 -1.760 11.852 1.00 5.57 71 GLU X N 1
ATOM 636 C CA . GLU A 1 71 ? 28.917 -2.839 10.884 1.00 5.83 71 GLU X CA 1
ATOM 637 C C . GLU A 1 71 ? 27.766 -3.777 11.067 1.00 6.87 71 GLU X C 1
ATOM 638 O O . GLU A 1 71 ? 27.514 -4.207 12.213 1.00 7.58 71 GLU X O 1
ATOM 644 N N . VAL A 1 72 ? 27.192 -4.209 9.929 1.00 6.11 72 VAL X N 1
ATOM 645 C CA . VAL A 1 72 ? 26.201 -5.252 10.006 1.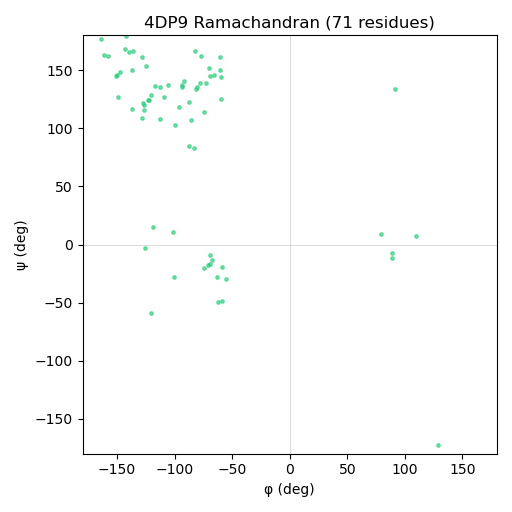00 6.71 72 V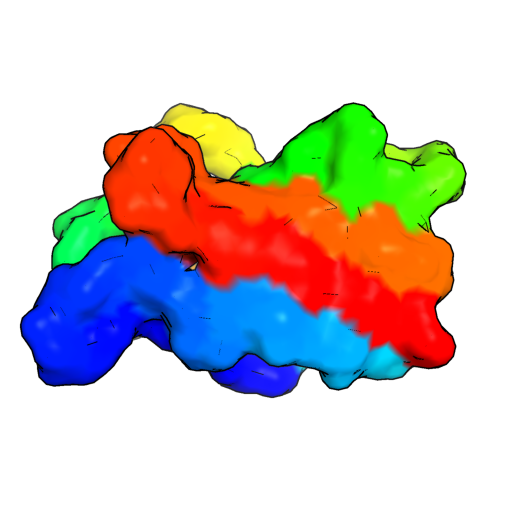AL X CA 1
ATOM 646 C C . VAL A 1 72 ? 26.203 -6.096 8.731 1.00 6.61 72 VAL X C 1
ATOM 647 O O . VAL A 1 72 ? 26.456 -5.610 7.635 1.00 6.96 72 VAL X O 1
ATOM 652 N N . ALA A 1 73 ? 25.926 -7.380 8.880 1.00 8.77 73 ALA X N 1
ATOM 653 C CA . ALA A 1 73 ? 25.747 -8.225 7.707 1.00 8.55 73 ALA X CA 1
ATOM 654 C C . ALA A 1 73 ? 24.267 -8.700 7.814 1.00 8.23 73 ALA X C 1
ATOM 655 O O . ALA A 1 73 ? 23.759 -9.008 8.843 1.00 12.32 73 ALA X O 1
ATOM 658 N N . LEU A 1 74 ? 23.611 -8.653 6.674 1.00 7.86 74 LEU X N 1
ATOM 659 C CA A LEU A 1 74 ? 22.259 -9.079 6.522 0.54 5.14 74 LEU X CA 1
ATOM 660 C CA B LEU A 1 74 ? 22.260 -9.079 6.522 0.46 6.51 74 LEU X CA 1
ATOM 661 C C A LEU A 1 74 ? 22.289 -10.489 5.922 0.54 6.42 74 LEU X C 1
ATOM 662 C C B LEU A 1 74 ? 22.292 -10.489 5.922 0.46 7.99 74 LEU X C 1
ATOM 663 O O A LEU A 1 74 ? 23.213 -10.835 5.149 0.54 7.49 74 LEU X O 1
ATOM 664 O O B LEU A 1 74 ? 23.214 -10.834 5.148 0.46 10.34 74 LEU X O 1
ATOM 669 N N . SER A 1 75 ? 21.301 -11.286 6.297 1.00 8.43 75 SER X N 1
ATOM 670 C CA A SER A 1 75 ? 21.231 -12.607 5.714 0.50 9.32 75 SER X CA 1
ATOM 671 C CA B SER A 1 75 ? 21.198 -12.641 5.814 0.50 9.32 75 SER X CA 1
ATOM 672 C C . SER A 1 75 ? 19.989 -12.893 4.916 1.00 9.21 75 SER X C 1
ATOM 673 O O . SER A 1 75 ? 20.048 -13.377 3.787 1.00 11.71 75 SER X O 1
ATOM 678 N N . ASN A 1 76 ? 18.833 -12.510 5.423 1.00 7.00 76 ASN X N 1
ATOM 679 C CA . ASN A 1 76 ? 17.597 -12.844 4.732 1.00 6.74 76 ASN X CA 1
ATOM 680 C C . ASN A 1 76 ? 17.434 -12.024 3.481 1.00 6.38 76 ASN X C 1
ATOM 681 O O . ASN A 1 76 ? 17.711 -10.794 3.484 1.00 6.91 76 ASN X O 1
ATOM 686 N N . LYS A 1 77 ? 16.968 -12.679 2.414 1.00 6.24 77 LYS X N 1
ATOM 687 C CA . LYS A 1 77 ? 16.763 -11.983 1.152 1.00 6.20 77 LYS X CA 1
ATOM 688 C C . LYS A 1 77 ? 15.583 -11.023 1.258 1.00 5.86 77 LYS X C 1
ATOM 689 O O . LYS A 1 77 ? 14.600 -11.297 1.955 1.00 7.31 77 LYS X O 1
ATOM 695 N N . GLY A 1 78 ? 15.679 -9.973 0.453 1.00 5.75 78 GLY X N 1
ATOM 696 C CA . GLY A 1 78 ? 14.589 -9.000 0.343 1.00 5.71 78 GLY X CA 1
ATOM 697 C C . GLY A 1 78 ? 15.065 -7.587 0.540 1.00 5.31 78 GLY X C 1
ATOM 698 O O . GLY A 1 78 ? 16.262 -7.300 0.660 1.00 6.00 78 GLY X O 1
ATOM 699 N N . GLU A 1 79 ? 14.081 -6.694 0.605 1.00 5.24 79 GLU X N 1
ATOM 700 C CA . GLU A 1 79 ? 14.357 -5.235 0.688 1.00 5.27 79 GLU X CA 1
ATOM 701 C C . GLU A 1 79 ? 14.369 -4.806 2.156 1.00 5.18 79 GLU X C 1
ATOM 702 O O . GLU A 1 79 ? 13.494 -5.179 2.962 1.00 6.37 79 GLU X O 1
ATOM 708 N N . TYR A 1 80 ? 15.338 -3.970 2.499 1.00 4.82 80 TYR X N 1
ATOM 709 C CA . TYR A 1 80 ? 15.463 -3.398 3.833 1.00 4.58 80 TYR X CA 1
ATOM 710 C C . TYR A 1 80 ? 15.549 -1.889 3.740 1.00 4.45 80 TYR X C 1
ATOM 711 O O . TYR A 1 80 ? 16.534 -1.357 3.214 1.00 5.90 80 TYR X O 1
ATOM 720 N N . SER A 1 81 ? 14.569 -1.180 4.280 1.00 4.63 81 SER X N 1
ATOM 721 C CA . SER A 1 81 ? 14.628 0.270 4.348 1.00 4.55 81 SER X CA 1
ATOM 722 C C . SER A 1 81 ? 15.234 0.713 5.661 1.00 4.50 81 SER X C 1
ATOM 723 O O . SER A 1 81 ? 14.925 0.156 6.708 1.00 5.32 81 SER X O 1
ATOM 726 N N . PHE A 1 82 ? 16.063 1.748 5.618 1.00 4.74 82 PHE X N 1
ATOM 727 C CA . PHE A 1 82 ? 16.727 2.244 6.816 1.00 4.86 82 PHE X CA 1
ATOM 728 C C . PHE A 1 82 ? 16.827 3.747 6.764 1.00 4.56 82 PHE X C 1
ATOM 729 O O . PHE A 1 82 ? 16.578 4.413 5.725 1.00 4.92 82 PHE X O 1
ATOM 737 N N . TYR A 1 83 ? 17.196 4.322 7.914 1.00 4.66 83 TYR X N 1
ATOM 738 C CA . TYR A 1 83 ? 17.248 5.765 8.026 1.00 4.80 83 TYR X CA 1
ATOM 739 C C . TYR A 1 83 ? 18.175 6.118 9.175 1.00 4.33 83 TYR X C 1
ATOM 740 O O . TYR A 1 83 ? 18.507 5.321 10.051 1.00 5.05 83 TYR X O 1
ATOM 749 N N . CYS A 1 84 ? 18.608 7.390 9.147 1.00 4.20 84 CYS X N 1
ATOM 750 C CA . CYS A 1 84 ? 19.293 8.007 10.302 1.00 4.25 84 CYS X CA 1
ATOM 751 C C . CYS A 1 84 ? 18.241 8.772 11.090 1.00 4.75 84 CYS X C 1
ATOM 752 O O . CYS A 1 84 ? 17.578 9.646 10.523 1.00 6.15 84 CYS X O 1
ATOM 755 N N . SER A 1 85 ? 18.016 8.392 12.359 1.00 4.84 85 SER X N 1
ATOM 756 C CA . SER A 1 85 ? 16.891 8.957 13.068 1.00 5.65 85 SER X CA 1
ATOM 757 C C . SER A 1 85 ? 16.908 10.469 13.184 1.00 5.43 85 SER X C 1
ATOM 758 O O . SER A 1 85 ? 15.901 11.110 12.864 1.00 6.37 85 SER X O 1
ATOM 763 N N . PRO A 1 86 ? 17.992 11.126 13.598 1.00 5.49 86 PRO X 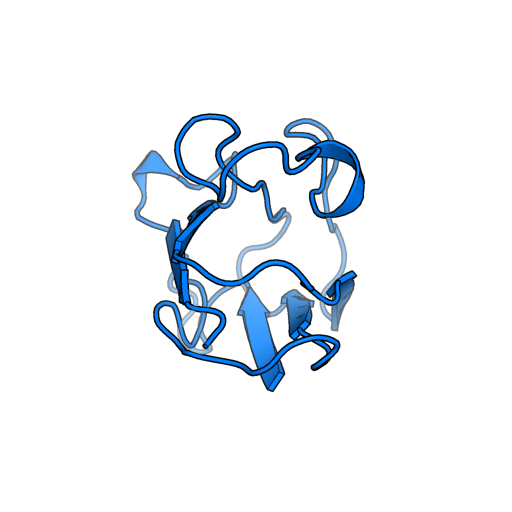N 1
ATOM 764 C CA . PRO A 1 86 ? 17.906 12.607 13.751 1.00 5.69 86 PRO X CA 1
ATOM 765 C C . PRO A 1 86 ? 17.786 13.329 12.426 1.00 5.66 86 PRO X C 1
ATOM 766 O O . PRO A 1 86 ? 17.405 14.513 12.420 1.00 6.41 86 PRO X O 1
ATOM 770 N N . HIS A 1 87 ? 18.106 12.673 11.308 1.00 5.42 87 HIS X N 1
ATOM 771 C CA . HIS A 1 87 ? 18.150 13.331 10.002 1.00 5.18 87 HIS X CA 1
ATOM 772 C C . HIS A 1 87 ? 17.162 12.754 9.007 1.00 5.85 87 HIS X C 1
ATOM 773 O O . HIS A 1 87 ? 17.217 13.020 7.788 1.00 6.11 87 HIS X O 1
ATOM 780 N N . GLN A 1 88 ? 16.186 11.970 9.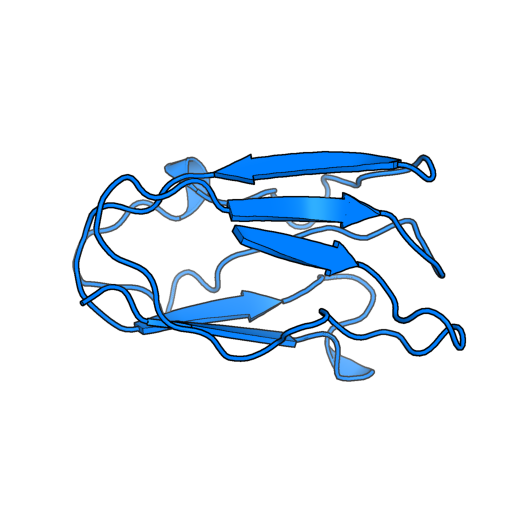491 1.00 5.64 88 GLN X N 1
ATOM 781 C CA . GLN A 1 88 ? 15.320 11.279 8.571 1.00 6.44 88 GLN X CA 1
ATOM 782 C C . GLN A 1 88 ? 14.511 12.272 7.702 1.00 6.44 88 GLN X C 1
ATOM 783 O O . GLN A 1 88 ? 14.446 12.098 6.467 1.00 6.86 88 GLN X O 1
ATOM 789 N N . GLY A 1 89 ? 13.891 13.250 8.337 1.00 6.93 89 GLY X N 1
ATOM 790 C CA . GLY A 1 89 ? 13.099 14.201 7.538 1.00 8.24 89 GLY X CA 1
ATOM 791 C C . GLY A 1 89 ? 13.899 15.007 6.563 1.00 7.29 89 GLY X C 1
ATOM 792 O O . GLY A 1 89 ? 13.389 15.388 5.500 1.00 9.20 89 GLY X O 1
ATOM 793 N N . ALA A 1 90 ? 15.185 15.248 6.858 1.00 7.02 90 ALA X N 1
ATOM 794 C CA . ALA A 1 90 ? 16.104 15.906 5.949 1.00 7.43 90 ALA X CA 1
ATOM 795 C C . ALA A 1 90 ? 16.384 15.045 4.734 1.00 7.15 90 ALA X C 1
ATOM 796 O O . ALA A 1 90 ? 16.979 15.529 3.732 1.00 8.66 90 ALA X O 1
ATOM 798 N N . GLY A 1 91 ? 16.030 13.783 4.762 1.00 6.29 91 GLY X N 1
ATOM 799 C CA . GLY A 1 91 ? 16.231 12.892 3.629 1.00 6.29 91 GLY X CA 1
ATOM 800 C C . GLY A 1 91 ? 17.288 11.842 3.818 1.00 5.12 91 GLY X C 1
ATOM 801 O O . GLY A 1 91 ? 17.612 11.155 2.817 1.00 5.27 91 GLY X O 1
ATOM 802 N N . MET A 1 92 ? 17.849 11.686 5.006 1.00 4.87 92 MET X N 1
ATOM 803 C CA . MET A 1 92 ? 18.912 10.734 5.245 1.00 4.35 92 MET X CA 1
ATOM 804 C C . MET A 1 92 ? 18.310 9.361 5.495 1.00 4.36 92 MET X C 1
ATOM 805 O O . MET A 1 92 ? 18.105 8.894 6.630 1.00 4.71 92 MET X O 1
ATOM 810 N N . VAL A 1 93 ? 18.011 8.698 4.363 1.00 4.42 93 VAL X N 1
ATOM 811 C CA . VAL A 1 93 ? 17.350 7.412 4.281 1.00 4.63 93 VAL X CA 1
ATOM 812 C C . VAL A 1 93 ? 18.013 6.564 3.195 1.00 4.29 93 VAL X C 1
ATOM 813 O O . VAL A 1 93 ? 18.730 7.074 2.335 1.00 4.74 93 VAL X O 1
ATOM 817 N N . GLY A 1 94 ? 17.715 5.270 3.204 1.00 4.39 94 GLY X N 1
ATOM 818 C CA . GLY A 1 94 ? 18.258 4.402 2.144 1.00 4.56 94 GLY X CA 1
ATOM 819 C C . GLY A 1 94 ? 17.488 3.094 2.111 1.00 4.15 94 GLY X C 1
ATOM 820 O O . GLY A 1 94 ? 16.589 2.832 2.900 1.00 4.41 94 GLY X O 1
ATOM 821 N N . LYS A 1 95 ? 17.878 2.261 1.133 1.00 4.41 95 LYS X N 1
ATOM 822 C CA . LYS A 1 95 ? 17.274 0.942 0.990 1.00 4.98 95 LYS X CA 1
ATOM 823 C C . LYS A 1 95 ? 18.327 -0.003 0.411 1.00 4.86 95 LYS X C 1
ATOM 824 O O . LYS A 1 95 ? 18.924 0.277 -0.633 1.00 5.67 95 LYS X O 1
ATOM 830 N N . VAL A 1 96 ? 18.524 -1.127 1.116 1.00 4.91 96 VAL X N 1
ATOM 831 C CA . VAL A 1 96 ? 19.429 -2.168 0.653 1.00 4.77 96 VAL X CA 1
ATOM 832 C C . VAL A 1 96 ? 18.595 -3.401 0.313 1.00 5.11 96 VAL X C 1
ATOM 833 O O . VAL A 1 96 ? 17.719 -3.804 1.072 1.00 5.48 96 VAL X O 1
ATOM 837 N N . THR A 1 97 ? 18.933 -4.009 -0.849 1.00 5.21 97 THR X N 1
ATOM 838 C CA . THR A 1 97 ? 18.291 -5.224 -1.278 1.00 5.41 97 THR X CA 1
ATOM 839 C C . THR A 1 97 ? 19.279 -6.367 -1.159 1.00 5.26 97 THR X C 1
ATOM 840 O O . THR A 1 97 ? 20.374 -6.273 -1.699 1.00 5.92 97 THR X O 1
ATOM 844 N N . VAL A 1 98 ? 18.877 -7.430 -0.465 1.00 5.55 98 VAL X N 1
ATOM 845 C CA . VAL A 1 98 ? 19.674 -8.653 -0.354 1.00 5.53 98 VAL X CA 1
ATOM 846 C C . VAL A 1 98 ? 19.141 -9.626 -1.379 1.00 5.72 98 VAL X C 1
ATOM 847 O O . VAL A 1 98 ? 17.976 -10.013 -1.310 1.00 5.96 98 VAL X O 1
ATOM 851 N N A ASN A 1 99 ? 19.975 -10.039 -2.332 0.50 6.18 99 ASN X N 1
ATOM 852 N N B ASN A 1 99 ? 19.925 -10.063 -2.400 0.50 7.93 99 ASN X N 1
ATOM 853 C CA A ASN A 1 99 ? 19.520 -10.973 -3.343 0.50 6.27 99 ASN X CA 1
ATOM 854 C CA B ASN A 1 99 ? 19.519 -10.978 -3.522 0.50 8.26 99 ASN X CA 1
ATOM 855 C C A ASN A 1 99 ? 20.236 -12.322 -3.394 0.50 8.42 99 ASN X C 1
ATOM 856 C C B ASN A 1 99 ? 20.284 -12.243 -3.421 0.50 11.31 99 ASN X C 1
ATOM 857 O O A ASN A 1 99 ? 21.347 -12.388 -2.780 0.50 8.79 99 ASN X O 1
ATOM 858 O O B ASN A 1 99 ? 21.232 -12.385 -2.702 0.50 10.83 99 ASN X O 1
#

Radius of gyration: 12.27 Å; Cα contacts (8 Å, |Δi|>4): 278; chains: 1; bounding box: 27×31×24 Å

Sequence (99 aa):
IDVLLGADDGSLAFVPSEFSIISSPPGEEKKIVFKNNAGFPHNIVFDEDSSIPPSSGGVDASKISMSSEEEEDLLNNAAKGETFEVALLSSNKGEYSFYCSPHQGAGMVGKVTVNN

Foldseek 3Di:
DEWEQADPVRQRAIVVFEEEDAAPDKYKYFYAHDDFWFKFWDPVWDDPPDDSVQFGDDLPDTDGDGGDIDMGGHHDFAKIKMATNVCVVVPHIHMYGHD

B-factor: mean 10.46, std 7.17, range [3.01, 100.62]